Protein AF-A0AAW2XVD9-F1 (afdb_monomer_lite)

Sequence (77 aa):
MSVERRDLWDALRAISVGASLWIMSGDFNIVLSLEERSGGAAPSSVAMSDFHDAIADCALVDVGYTRRPYTWYSRQL

Structure (mmCIF, N/CA/C/O backbone):
data_AF-A0AAW2XVD9-F1
#
_entry.id   AF-A0AAW2XVD9-F1
#
loop_
_atom_site.group_PDB
_atom_site.id
_atom_site.type_symbol
_atom_site.label_atom_id
_atom_site.label_alt_id
_atom_site.label_comp_id
_atom_site.label_asym_id
_atom_site.label_entity_id
_atom_site.label_seq_id
_atom_site.pdbx_PDB_ins_code
_atom_site.Cartn_x
_atom_site.Cartn_y
_atom_site.Cartn_z
_atom_site.occupancy
_atom_site.B_iso_or_equiv
_atom_site.auth_seq_id
_atom_site.auth_comp_id
_atom_site.auth_asym_id
_atom_site.auth_atom_id
_atom_site.pdbx_PDB_model_num
ATOM 1 N N . MET A 1 1 ? -2.735 -5.652 -12.842 1.00 66.81 1 MET A N 1
ATOM 2 C CA . MET A 1 1 ? -2.766 -6.370 -11.551 1.00 66.81 1 MET A CA 1
ATOM 3 C C . MET A 1 1 ? -3.144 -7.827 -11.806 1.00 66.81 1 MET A C 1
ATOM 5 O O . MET A 1 1 ? -3.977 -8.045 -12.679 1.00 66.81 1 MET A O 1
ATOM 9 N N . SER A 1 2 ? -2.523 -8.806 -11.137 1.00 83.25 2 SER A N 1
ATOM 10 C CA . SER A 1 2 ? -2.974 -10.208 -11.230 1.00 83.25 2 SER A CA 1
ATOM 11 C C . SER A 1 2 ? -4.240 -10.419 -10.392 1.00 83.25 2 SER A C 1
ATOM 13 O O . SER A 1 2 ? -4.499 -9.637 -9.473 1.00 83.25 2 SER A O 1
ATOM 15 N N . VAL A 1 3 ? -5.027 -11.452 -10.701 1.00 86.56 3 VAL A N 1
ATOM 16 C CA . VAL A 1 3 ? -6.261 -11.762 -9.955 1.00 86.56 3 VAL A CA 1
ATOM 17 C C . VAL A 1 3 ? -5.939 -12.020 -8.482 1.00 86.56 3 VAL A C 1
ATOM 19 O O . VAL A 1 3 ? -6.558 -11.441 -7.602 1.00 86.56 3 VAL A O 1
ATOM 22 N N . GLU A 1 4 ? -4.860 -12.752 -8.210 1.00 89.12 4 GLU A N 1
ATOM 23 C CA . GLU A 1 4 ? -4.433 -13.094 -6.852 1.00 89.12 4 GLU A CA 1
ATOM 24 C C . GLU A 1 4 ? -4.068 -11.854 -6.024 1.00 89.12 4 GLU A C 1
ATOM 26 O O . GLU A 1 4 ? -4.294 -11.812 -4.816 1.00 89.12 4 GLU A O 1
ATOM 31 N N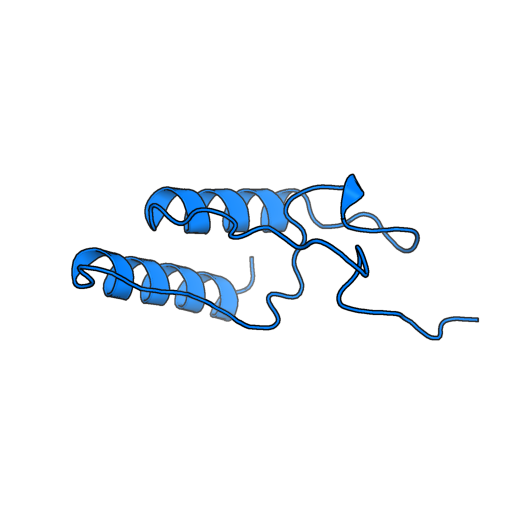 . ARG A 1 5 ? -3.505 -10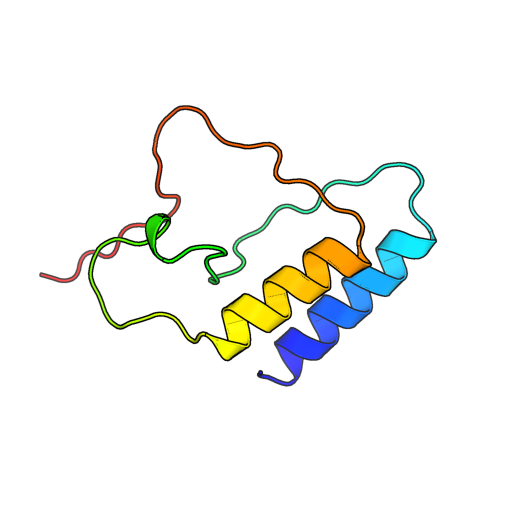.817 -6.662 1.00 90.12 5 ARG A N 1
ATOM 32 C CA . ARG A 1 5 ? -3.199 -9.548 -5.986 1.00 90.12 5 ARG A CA 1
ATOM 33 C C . ARG A 1 5 ? -4.452 -8.761 -5.660 1.00 90.12 5 ARG A C 1
ATOM 35 O O . ARG A 1 5 ? -4.518 -8.175 -4.585 1.00 90.12 5 ARG A O 1
ATOM 42 N N . ARG A 1 6 ? -5.425 -8.756 -6.571 1.00 91.12 6 ARG A N 1
ATOM 43 C CA . ARG A 1 6 ? -6.717 -8.112 -6.336 1.00 91.12 6 ARG A CA 1
ATOM 44 C C . ARG A 1 6 ? -7.408 -8.740 -5.130 1.00 91.12 6 ARG A C 1
ATOM 46 O O . ARG A 1 6 ? -7.784 -8.015 -4.214 1.00 91.12 6 ARG A O 1
ATOM 53 N N . ASP A 1 7 ? -7.466 -10.069 -5.107 1.00 95.19 7 ASP A N 1
ATOM 54 C CA . ASP A 1 7 ? -8.097 -10.836 -4.033 1.00 95.19 7 ASP A CA 1
ATOM 55 C C . ASP A 1 7 ? -7.413 -10.595 -2.682 1.00 95.19 7 ASP A C 1
ATOM 57 O O . ASP A 1 7 ? -8.085 -10.427 -1.664 1.00 95.19 7 ASP A O 1
ATOM 61 N N . LEU A 1 8 ? -6.077 -10.507 -2.667 1.00 93.31 8 LEU A N 1
ATOM 62 C CA . LEU A 1 8 ? -5.320 -10.155 -1.465 1.00 93.31 8 LEU A CA 1
ATOM 63 C C . LEU A 1 8 ? -5.715 -8.772 -0.925 1.00 93.31 8 LEU A C 1
ATOM 65 O O . LEU A 1 8 ? -5.968 -8.636 0.272 1.00 93.31 8 LEU A O 1
ATOM 69 N N . TRP A 1 9 ? -5.771 -7.748 -1.781 1.00 94.25 9 TRP A N 1
ATOM 70 C CA . TRP A 1 9 ? -6.140 -6.394 -1.355 1.00 94.25 9 TRP A CA 1
ATOM 71 C C . TRP A 1 9 ? -7.579 -6.324 -0.852 1.00 94.25 9 TRP A C 1
ATOM 73 O O . TRP A 1 9 ? -7.838 -5.706 0.179 1.00 94.25 9 TRP A O 1
ATOM 83 N N . ASP A 1 10 ? -8.504 -7.003 -1.527 1.00 95.50 10 ASP A N 1
ATOM 84 C CA . ASP A 1 10 ? -9.904 -7.058 -1.110 1.00 95.50 10 ASP A CA 1
ATOM 85 C C . ASP A 1 10 ? -10.066 -7.795 0.236 1.00 95.50 10 ASP A C 1
ATOM 87 O O . ASP A 1 10 ? -10.822 -7.343 1.100 1.00 95.50 10 ASP A O 1
ATOM 91 N N . ALA A 1 11 ? -9.285 -8.852 0.487 1.00 95.00 11 ALA A N 1
ATOM 92 C CA . ALA A 1 11 ? -9.256 -9.529 1.784 1.00 95.00 11 ALA A CA 1
ATOM 93 C C . ALA A 1 11 ? -8.707 -8.632 2.910 1.00 95.00 11 ALA A C 1
ATOM 95 O O . ALA A 1 11 ? -9.256 -8.612 4.012 1.00 95.00 11 ALA A O 1
ATOM 96 N N . LEU A 1 12 ? -7.650 -7.861 2.641 1.00 94.75 12 LEU A N 1
ATOM 97 C CA . LEU A 1 12 ? -7.068 -6.936 3.619 1.00 94.75 12 LEU A CA 1
ATOM 98 C C . LEU A 1 12 ? -8.030 -5.799 3.978 1.00 94.75 12 LEU A C 1
ATOM 100 O O . LEU A 1 12 ? -8.170 -5.477 5.157 1.00 94.75 12 LEU A O 1
ATOM 104 N N . ARG A 1 13 ? -8.766 -5.267 2.995 1.00 95.25 13 ARG A N 1
ATOM 105 C CA . ARG A 1 13 ? -9.853 -4.302 3.232 1.00 95.25 13 ARG A CA 1
ATOM 106 C C . ARG A 1 13 ? -10.969 -4.893 4.091 1.00 95.25 13 ARG A C 1
ATOM 108 O O . ARG A 1 13 ? -11.493 -4.225 4.972 1.00 95.25 13 ARG A O 1
ATOM 115 N N . ALA A 1 14 ? -11.340 -6.152 3.869 1.00 95.44 14 ALA A N 1
ATOM 116 C CA . ALA A 1 14 ? -12.355 -6.800 4.697 1.00 95.44 14 ALA A CA 1
ATOM 117 C C . ALA A 1 14 ? -11.891 -6.958 6.158 1.00 95.44 14 ALA A C 1
ATOM 119 O O . ALA A 1 14 ? -12.679 -6.760 7.083 1.00 95.44 14 ALA A O 1
ATOM 120 N N . ILE A 1 15 ? -10.608 -7.273 6.372 1.00 94.19 15 ILE A N 1
ATOM 121 C CA . ILE A 1 15 ? -10.006 -7.360 7.711 1.00 94.19 15 ILE A CA 1
ATOM 122 C C . ILE A 1 15 ? -9.968 -5.982 8.381 1.00 94.19 15 ILE A C 1
ATOM 124 O O . ILE A 1 15 ? -10.304 -5.878 9.563 1.00 94.19 15 ILE A O 1
ATOM 128 N N . SER A 1 16 ? -9.602 -4.930 7.641 1.00 95.00 16 SER A N 1
ATOM 129 C CA . SER A 1 16 ? -9.451 -3.577 8.190 1.00 95.00 16 SER A CA 1
ATOM 130 C C . SER A 1 16 ? -10.748 -3.041 8.804 1.00 95.00 16 SER A C 1
ATOM 132 O O . SER A 1 16 ? -10.709 -2.436 9.871 1.00 95.00 16 SER A O 1
ATOM 134 N N . VAL A 1 17 ? -11.903 -3.340 8.199 1.00 93.69 17 VAL A N 1
ATOM 135 C CA . VAL A 1 17 ? -13.229 -2.912 8.686 1.00 93.69 17 VAL A CA 1
ATOM 136 C C . VAL A 1 17 ? -13.559 -3.482 10.072 1.00 93.69 17 VAL A C 1
ATOM 138 O O . VAL A 1 17 ? -14.247 -2.833 10.858 1.00 93.69 17 VAL A O 1
ATOM 141 N N . GLY A 1 18 ? -13.093 -4.695 10.381 1.00 91.19 18 GLY A N 1
ATOM 142 C CA . GLY A 1 18 ? -13.375 -5.372 11.651 1.00 91.19 18 GLY A CA 1
ATOM 143 C C . GLY A 1 18 ? -12.301 -5.192 12.726 1.00 91.19 18 GLY A C 1
ATOM 144 O O . GLY A 1 18 ? -12.520 -5.577 13.876 1.00 91.19 18 GLY A O 1
ATOM 145 N N . ALA A 1 19 ? -11.137 -4.647 12.374 1.00 90.06 19 ALA A N 1
ATOM 146 C CA . ALA A 1 19 ? -9.991 -4.564 13.267 1.00 90.06 19 ALA A CA 1
ATOM 147 C C . ALA A 1 19 ? -9.953 -3.229 14.023 1.00 90.06 19 ALA A C 1
ATOM 149 O O . ALA A 1 19 ? -9.937 -2.159 13.425 1.00 90.06 19 ALA A O 1
ATOM 150 N N . SER A 1 20 ? -9.864 -3.281 15.355 1.00 84.94 20 SER A N 1
ATOM 151 C CA . SER A 1 20 ? -9.645 -2.080 16.174 1.00 84.94 20 SER A CA 1
ATOM 152 C C . SER A 1 20 ? -8.189 -1.603 16.134 1.00 84.94 20 SER A C 1
ATOM 154 O O . SER A 1 20 ? -7.933 -0.403 16.162 1.00 84.94 20 SER A O 1
ATOM 156 N N . LEU A 1 21 ? -7.242 -2.543 16.063 1.00 89.50 21 LEU A N 1
ATOM 157 C CA . LEU A 1 21 ? -5.802 -2.333 15.908 1.00 89.50 21 LEU A CA 1
ATOM 158 C C . LEU A 1 21 ? -5.220 -3.542 15.174 1.00 89.50 21 LEU A C 1
ATOM 160 O O . LEU A 1 21 ? -5.422 -4.678 15.606 1.00 89.50 21 LEU A O 1
ATOM 164 N N . TRP A 1 22 ? -4.485 -3.314 14.088 1.00 94.00 22 TRP A N 1
ATOM 165 C CA . TRP A 1 22 ? -3.852 -4.396 13.342 1.00 94.00 22 TRP A CA 1
ATOM 166 C C . TRP A 1 22 ? -2.563 -3.951 12.662 1.00 94.00 22 TRP A C 1
ATOM 168 O O . TRP A 1 22 ? -2.311 -2.767 12.457 1.00 94.00 22 TRP A O 1
ATOM 178 N N . ILE A 1 23 ? -1.732 -4.941 12.355 1.00 93.50 23 ILE A N 1
ATOM 179 C CA . ILE A 1 23 ? -0.462 -4.780 11.657 1.00 93.50 23 ILE A CA 1
ATOM 180 C C . ILE A 1 23 ? -0.473 -5.769 10.501 1.00 93.50 23 ILE A C 1
ATOM 182 O O . ILE A 1 23 ? -0.845 -6.931 10.673 1.00 93.50 23 ILE A O 1
ATOM 186 N N . MET A 1 24 ? -0.021 -5.314 9.339 1.00 91.81 24 MET A N 1
ATOM 187 C CA . MET A 1 24 ? 0.250 -6.167 8.194 1.00 91.81 24 MET A CA 1
ATOM 188 C C . MET A 1 24 ? 1.763 -6.225 7.970 1.00 91.81 24 MET A C 1
ATOM 190 O O . MET A 1 24 ? 2.431 -5.196 7.926 1.00 91.81 24 MET A O 1
ATOM 194 N N . SER A 1 25 ? 2.311 -7.429 7.831 1.00 91.94 25 SER A N 1
ATOM 195 C CA . SER A 1 25 ? 3.726 -7.645 7.528 1.00 91.94 25 SER A CA 1
ATOM 196 C C . SER A 1 25 ? 3.869 -8.845 6.600 1.00 91.94 25 SER A C 1
ATOM 198 O O . SER A 1 25 ? 3.193 -9.857 6.780 1.00 91.94 25 SER A O 1
ATOM 200 N N . GLY A 1 26 ? 4.731 -8.727 5.596 1.00 90.69 26 GLY A N 1
ATOM 201 C CA . GLY A 1 26 ? 4.965 -9.765 4.604 1.00 90.69 26 GLY A CA 1
ATOM 202 C C . GLY A 1 26 ? 5.868 -9.271 3.481 1.00 90.69 26 GLY A C 1
ATOM 203 O O . GLY A 1 26 ? 6.231 -8.096 3.429 1.00 90.69 26 GLY A O 1
ATOM 204 N N . ASP A 1 27 ? 6.230 -10.177 2.576 1.00 90.88 27 ASP A N 1
ATOM 205 C CA . ASP A 1 27 ? 6.917 -9.810 1.341 1.00 90.88 27 ASP A CA 1
ATOM 206 C C . ASP A 1 27 ? 5.893 -9.415 0.270 1.00 90.88 27 ASP A C 1
ATOM 208 O O . ASP A 1 27 ? 5.298 -10.256 -0.411 1.00 90.88 27 ASP A O 1
ATOM 212 N N . PHE A 1 28 ? 5.683 -8.108 0.120 1.00 89.94 28 PHE A N 1
ATOM 213 C CA . PHE A 1 28 ? 4.753 -7.581 -0.869 1.00 89.94 28 PHE A CA 1
ATOM 214 C C . PHE A 1 28 ? 5.320 -7.565 -2.281 1.00 89.94 28 PHE A C 1
ATOM 216 O O . PHE A 1 28 ? 4.526 -7.365 -3.192 1.00 89.94 28 PHE A O 1
ATOM 223 N N . ASN A 1 29 ? 6.621 -7.777 -2.513 1.00 89.88 29 ASN A N 1
ATOM 224 C CA . ASN A 1 29 ? 7.246 -7.690 -3.843 1.00 89.88 29 ASN A CA 1
ATOM 225 C C . ASN A 1 29 ? 6.863 -6.424 -4.660 1.00 89.88 29 ASN A C 1
ATOM 227 O O . ASN A 1 29 ? 6.877 -6.439 -5.891 1.00 89.88 29 ASN A O 1
ATOM 231 N N . ILE A 1 30 ? 6.490 -5.332 -3.986 1.00 91.38 30 ILE A N 1
ATOM 232 C CA . ILE A 1 30 ? 6.090 -4.041 -4.560 1.00 91.38 30 ILE A CA 1
ATOM 233 C C . ILE A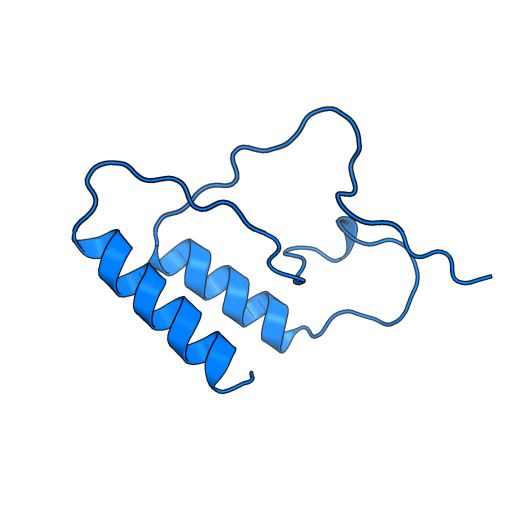 1 30 ? 6.740 -2.953 -3.697 1.00 91.38 30 ILE A C 1
ATOM 235 O O . ILE A 1 30 ? 6.814 -3.106 -2.481 1.00 91.38 30 ILE A O 1
ATOM 239 N N . VAL A 1 31 ? 7.219 -1.884 -4.333 1.00 92.12 31 VAL A N 1
ATOM 240 C CA . VAL A 1 31 ? 7.743 -0.682 -3.661 1.00 92.12 31 VAL A CA 1
ATOM 241 C C . VAL A 1 31 ? 6.700 0.437 -3.695 1.00 92.12 31 VAL A C 1
ATOM 243 O O . VAL A 1 31 ? 5.914 0.503 -4.636 1.00 92.12 31 VAL A O 1
ATOM 246 N N . LEU A 1 32 ? 6.683 1.314 -2.697 1.00 91.19 32 LEU A N 1
ATOM 247 C CA . LEU A 1 32 ? 5.811 2.492 -2.619 1.00 91.19 32 LEU A CA 1
ATOM 248 C C . LEU A 1 32 ? 6.438 3.727 -3.267 1.00 91.19 32 LEU A C 1
ATOM 250 O O . LEU A 1 32 ? 5.716 4.613 -3.728 1.00 91.19 32 LEU A O 1
ATOM 254 N N . SER A 1 33 ? 7.768 3.770 -3.337 1.00 89.56 33 SER A N 1
ATOM 255 C CA . SER A 1 33 ? 8.530 4.831 -3.995 1.00 89.56 33 SER A CA 1
ATOM 256 C C . SER A 1 33 ? 9.636 4.252 -4.874 1.00 89.56 33 SER A C 1
ATOM 258 O O . SER A 1 33 ? 10.177 3.179 -4.610 1.00 89.56 33 SER A O 1
ATOM 260 N N . LEU A 1 34 ? 10.013 4.989 -5.922 1.00 89.38 34 LEU A N 1
ATOM 261 C CA . LEU A 1 34 ? 11.185 4.651 -6.735 1.00 89.38 34 LEU A CA 1
ATOM 262 C C . LEU A 1 34 ? 12.483 4.690 -5.916 1.00 89.38 34 LEU A C 1
ATOM 264 O O . LEU A 1 34 ? 13.434 3.999 -6.260 1.00 89.38 34 LEU A O 1
ATOM 268 N N . GLU A 1 35 ? 12.509 5.459 -4.827 1.00 88.06 35 GLU A N 1
ATOM 269 C CA . GLU A 1 35 ? 13.665 5.600 -3.934 1.00 88.06 35 GLU A CA 1
ATOM 270 C C . GLU A 1 35 ? 13.927 4.343 -3.085 1.00 88.06 35 GLU A C 1
ATOM 272 O O . GLU A 1 35 ? 15.046 4.126 -2.627 1.00 88.06 35 GLU A O 1
ATOM 277 N N . GLU A 1 36 ? 12.928 3.471 -2.918 1.00 87.62 36 GLU A N 1
ATOM 278 C CA . GLU A 1 36 ? 13.044 2.214 -2.161 1.00 87.62 36 GLU A CA 1
ATOM 279 C C . GLU A 1 36 ? 13.700 1.087 -2.972 1.00 87.62 36 GLU A C 1
ATOM 281 O O . GLU A 1 36 ? 13.883 -0.033 -2.488 1.00 87.62 36 GLU A O 1
ATOM 286 N N . ARG A 1 37 ? 14.065 1.363 -4.228 1.00 87.81 37 ARG A N 1
ATOM 287 C CA . ARG A 1 37 ? 14.717 0.411 -5.123 1.00 87.81 37 ARG A CA 1
ATOM 288 C C . ARG A 1 37 ? 15.949 1.038 -5.756 1.00 87.81 37 ARG A C 1
ATOM 290 O O . ARG A 1 37 ? 15.928 2.174 -6.209 1.00 87.81 37 ARG A O 1
ATOM 297 N N . SER A 1 38 ? 17.012 0.248 -5.872 1.00 88.31 38 SER A N 1
ATOM 298 C CA . SER A 1 38 ? 18.211 0.627 -6.617 1.00 88.31 38 SER A CA 1
ATOM 299 C C . SER A 1 38 ? 18.515 -0.401 -7.704 1.00 88.31 38 SER A C 1
ATOM 301 O O . SER A 1 38 ? 18.576 -1.603 -7.437 1.00 88.31 38 SER A O 1
ATOM 303 N N . GLY A 1 39 ? 18.691 0.080 -8.937 1.00 87.00 39 GLY A N 1
ATOM 304 C CA . GLY A 1 39 ? 18.971 -0.743 -10.114 1.00 87.00 39 GLY A CA 1
ATOM 305 C C . GLY A 1 39 ? 17.792 -1.593 -10.615 1.00 87.00 39 GLY A C 1
ATOM 306 O O . GLY A 1 39 ? 16.660 -1.520 -10.130 1.00 87.00 39 GLY A O 1
ATOM 307 N N . GLY A 1 40 ? 18.077 -2.433 -11.615 1.00 84.00 40 GLY A N 1
ATOM 308 C CA . GLY A 1 40 ? 17.086 -3.283 -12.281 1.00 84.00 40 GLY A CA 1
ATOM 309 C C . GLY A 1 40 ? 16.106 -2.516 -13.178 1.00 84.00 40 GLY A C 1
ATOM 310 O O . GLY A 1 40 ? 16.292 -1.337 -13.473 1.00 84.00 40 GLY A O 1
ATOM 311 N N . ALA A 1 41 ? 15.066 -3.211 -13.643 1.00 85.56 41 ALA A N 1
ATOM 312 C CA . ALA A 1 41 ? 13.986 -2.596 -14.411 1.00 85.56 41 ALA A CA 1
ATOM 313 C C . ALA A 1 41 ? 13.111 -1.694 -13.525 1.00 85.56 41 ALA A C 1
ATOM 315 O O . ALA A 1 41 ? 12.959 -1.948 -12.325 1.00 85.56 41 ALA A O 1
ATOM 316 N N . ALA A 1 42 ? 12.508 -0.673 -14.139 1.00 86.81 42 ALA A N 1
ATOM 317 C CA . ALA A 1 42 ? 11.563 0.205 -13.461 1.00 86.81 42 ALA A CA 1
ATOM 318 C C . ALA A 1 42 ? 10.376 -0.604 -12.893 1.00 86.81 42 ALA A C 1
ATOM 320 O O . ALA A 1 42 ? 9.849 -1.479 -13.592 1.00 86.81 42 ALA A O 1
ATOM 321 N N . PRO A 1 43 ? 9.948 -0.342 -11.644 1.00 90.25 43 PRO A N 1
ATOM 322 C CA . PRO A 1 43 ? 8.768 -0.984 -11.079 1.00 90.25 43 PRO A CA 1
ATOM 323 C C . PRO A 1 43 ? 7.501 -0.556 -11.833 1.00 90.25 43 PRO A C 1
ATOM 325 O O . PRO A 1 43 ? 7.441 0.504 -12.457 1.00 90.25 43 PRO A O 1
ATOM 328 N N . SER A 1 44 ? 6.468 -1.396 -11.781 1.00 91.75 44 SER A N 1
ATOM 329 C CA . SER A 1 44 ? 5.186 -1.098 -12.422 1.00 91.75 44 SER A CA 1
ATOM 330 C C . SER A 1 44 ? 4.460 0.015 -11.668 1.00 91.75 44 SER A C 1
ATOM 332 O O . SER A 1 44 ? 3.980 -0.216 -10.562 1.00 91.75 44 SER A O 1
ATOM 334 N N . SER A 1 45 ? 4.316 1.190 -12.285 1.00 92.62 45 SER A N 1
ATOM 335 C CA . SER A 1 45 ? 3.584 2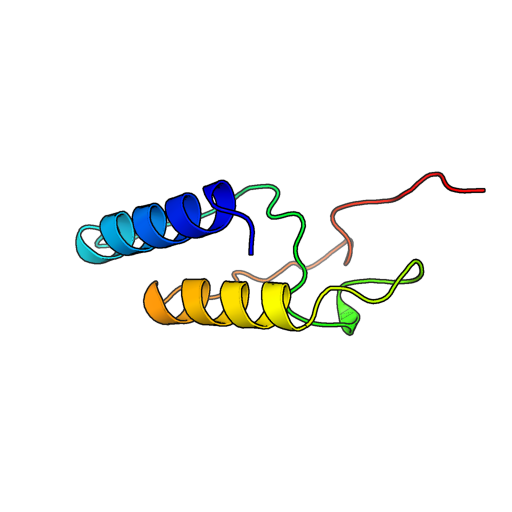.328 -11.704 1.00 92.62 45 SER A CA 1
ATOM 336 C C . SER A 1 45 ? 2.144 1.980 -11.328 1.00 92.62 45 SER A C 1
ATOM 338 O O . SER A 1 45 ? 1.656 2.424 -10.295 1.00 92.62 45 SER A O 1
ATOM 340 N N . VAL A 1 46 ? 1.487 1.136 -12.128 1.00 92.69 46 VAL A N 1
ATOM 341 C CA . VAL A 1 46 ? 0.136 0.635 -11.845 1.00 92.69 46 VAL A CA 1
ATOM 342 C C . VAL A 1 46 ? 0.132 -0.182 -10.554 1.00 92.69 46 VA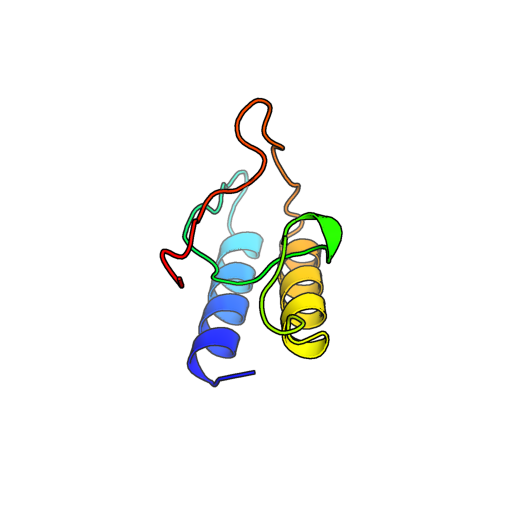L A C 1
ATOM 344 O O . VAL A 1 46 ? -0.635 0.120 -9.653 1.00 92.69 46 VAL A O 1
ATOM 347 N N . ALA A 1 47 ? 1.044 -1.151 -10.415 1.00 91.94 47 ALA A N 1
ATOM 348 C CA . ALA A 1 47 ? 1.121 -1.966 -9.202 1.00 91.94 47 ALA A CA 1
ATOM 349 C C . ALA A 1 47 ? 1.485 -1.144 -7.953 1.00 91.94 47 ALA A C 1
ATOM 351 O O . ALA A 1 47 ? 1.019 -1.461 -6.862 1.00 91.94 47 ALA A O 1
ATOM 352 N N . MET A 1 48 ? 2.305 -0.099 -8.108 1.00 94.19 48 MET A N 1
ATOM 353 C CA . MET A 1 48 ? 2.623 0.832 -7.022 1.00 94.19 48 MET A CA 1
ATOM 354 C C . MET A 1 48 ? 1.393 1.644 -6.602 1.00 94.19 48 MET A C 1
ATOM 356 O O . MET A 1 48 ? 1.120 1.745 -5.410 1.00 94.19 48 MET A O 1
ATOM 360 N N . SER A 1 49 ? 0.641 2.188 -7.566 1.00 95.00 49 SER A N 1
ATOM 361 C CA . SER A 1 49 ? -0.603 2.928 -7.306 1.00 95.00 49 SER A CA 1
ATOM 362 C C . SER A 1 49 ? -1.625 2.048 -6.595 1.00 95.00 49 SER A C 1
ATOM 364 O O . SER A 1 49 ? -2.169 2.436 -5.572 1.00 95.00 49 SER A O 1
ATOM 366 N N . ASP A 1 50 ? -1.811 0.827 -7.089 1.00 94.19 50 ASP A N 1
ATOM 367 C CA . ASP A 1 50 ? -2.733 -0.137 -6.502 1.00 94.19 50 ASP A CA 1
ATOM 368 C C . ASP A 1 50 ? -2.376 -0.476 -5.042 1.00 94.19 50 ASP A C 1
ATOM 370 O O . ASP A 1 50 ? -3.256 -0.702 -4.209 1.00 94.19 50 ASP A O 1
ATOM 374 N N . PHE A 1 51 ? -1.077 -0.547 -4.731 1.00 94.12 51 PHE A N 1
ATOM 375 C CA . PHE A 1 51 ? -0.601 -0.817 -3.378 1.00 94.12 51 PHE A CA 1
ATOM 376 C C . PHE A 1 51 ? -0.770 0.398 -2.455 1.00 94.12 51 PHE A C 1
ATOM 378 O O . PHE A 1 51 ? -1.175 0.225 -1.305 1.00 94.12 51 PHE A O 1
ATOM 385 N N . HIS A 1 52 ? -0.541 1.614 -2.967 1.00 95.31 52 HIS A N 1
ATOM 386 C CA . HIS A 1 52 ? -0.874 2.864 -2.270 1.00 95.31 52 HIS A CA 1
ATOM 387 C C . HIS A 1 52 ? -2.359 2.928 -1.907 1.00 95.31 52 HIS A C 1
ATOM 389 O O . HIS A 1 52 ? -2.687 3.173 -0.747 1.00 95.31 52 HIS A O 1
ATOM 395 N N . ASP A 1 53 ? -3.244 2.632 -2.861 1.00 96.00 53 ASP A N 1
ATOM 396 C CA . ASP A 1 53 ? -4.692 2.633 -2.636 1.00 96.00 53 ASP A CA 1
ATOM 397 C C . ASP A 1 53 ? -5.083 1.607 -1.562 1.00 96.00 53 ASP A C 1
ATOM 399 O O . ASP A 1 53 ? -5.835 1.923 -0.645 1.00 96.00 53 ASP A O 1
ATOM 403 N N . ALA A 1 54 ? -4.517 0.395 -1.607 1.00 94.62 54 ALA A N 1
ATOM 404 C CA . ALA A 1 54 ? -4.784 -0.632 -0.599 1.00 94.62 54 ALA A CA 1
ATOM 405 C C . ALA A 1 54 ? -4.357 -0.203 0.819 1.00 94.62 54 ALA A C 1
ATOM 407 O O . ALA A 1 54 ? -5.082 -0.469 1.778 1.00 94.62 54 ALA A O 1
ATOM 408 N N . ILE A 1 55 ? -3.208 0.467 0.966 1.00 95.56 55 ILE A N 1
ATOM 409 C CA . ILE A 1 55 ? -2.742 1.015 2.252 1.00 95.56 55 ILE A CA 1
ATOM 410 C C . ILE A 1 55 ? -3.675 2.123 2.746 1.00 95.56 55 ILE A C 1
ATOM 412 O O . ILE A 1 55 ? -4.057 2.113 3.920 1.00 95.56 55 ILE A O 1
ATOM 416 N N . ALA A 1 56 ? -4.073 3.034 1.855 1.00 95.62 56 ALA A N 1
ATOM 417 C CA . ALA A 1 56 ? -4.967 4.142 2.171 1.00 95.62 56 ALA A CA 1
ATOM 418 C C . ALA A 1 56 ? -6.363 3.654 2.593 1.00 95.62 56 ALA A C 1
AT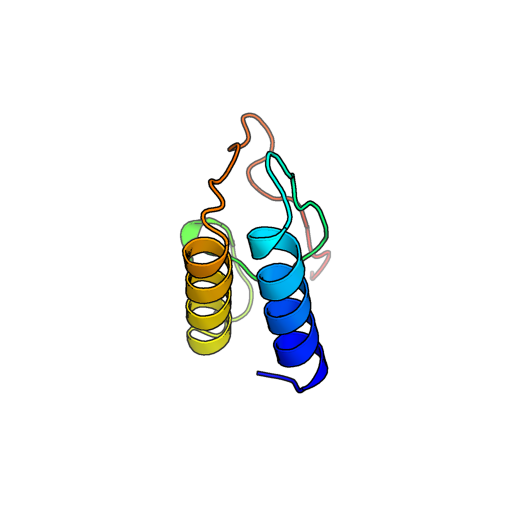OM 420 O O . ALA A 1 56 ? -6.858 4.058 3.645 1.00 95.62 56 ALA A O 1
ATOM 421 N N . ASP A 1 57 ? -6.955 2.727 1.834 1.00 95.81 57 ASP A N 1
ATOM 422 C CA . ASP A 1 57 ? -8.255 2.105 2.131 1.00 95.81 57 ASP A CA 1
ATOM 423 C C . ASP A 1 57 ? -8.256 1.385 3.488 1.00 95.81 57 ASP A C 1
ATOM 425 O O . ASP A 1 57 ? -9.274 1.292 4.174 1.00 95.81 57 ASP A O 1
ATOM 429 N N . CYS A 1 58 ? -7.098 0.857 3.876 1.00 95.50 58 CYS A N 1
ATOM 430 C CA . CYS A 1 58 ? -6.890 0.145 5.127 1.00 95.50 58 CYS A CA 1
ATOM 431 C C . CYS A 1 58 ? -6.525 1.060 6.308 1.00 95.50 58 CYS A C 1
ATOM 433 O O . CYS A 1 58 ? -6.350 0.552 7.418 1.00 95.50 58 CYS A O 1
ATOM 435 N N . ALA A 1 59 ? -6.388 2.372 6.076 1.00 94.12 59 ALA A N 1
ATOM 436 C CA . ALA A 1 59 ? -5.881 3.353 7.038 1.00 94.12 59 ALA A CA 1
ATOM 437 C C . ALA A 1 59 ? -4.553 2.922 7.696 1.00 94.12 59 ALA A C 1
ATOM 439 O O . ALA A 1 59 ? -4.302 3.194 8.873 1.00 94.12 59 ALA A O 1
ATOM 440 N N . LEU A 1 60 ? -3.709 2.218 6.937 1.00 94.50 60 LEU A N 1
ATOM 441 C CA . LEU A 1 60 ? -2.409 1.762 7.407 1.00 94.50 60 LEU A CA 1
ATOM 442 C C . LEU A 1 60 ? -1.387 2.890 7.302 1.00 94.50 60 LEU A C 1
ATOM 444 O O . LEU A 1 60 ? -1.419 3.712 6.388 1.00 94.50 60 LEU A O 1
ATOM 448 N N . VAL A 1 61 ? -0.443 2.891 8.236 1.00 92.62 61 VAL A N 1
ATOM 449 C CA . VAL A 1 61 ? 0.709 3.790 8.222 1.00 92.62 61 VAL A CA 1
ATOM 450 C C . VAL A 1 61 ? 1.978 2.959 8.176 1.00 92.62 61 VAL A C 1
ATOM 452 O O . VAL A 1 61 ? 2.048 1.893 8.794 1.00 92.62 61 VAL A O 1
ATOM 455 N N . ASP A 1 62 ? 2.983 3.444 7.453 1.00 90.00 62 ASP A N 1
ATOM 456 C CA . ASP A 1 62 ? 4.302 2.832 7.510 1.00 90.00 62 ASP A CA 1
ATOM 457 C C . ASP A 1 62 ? 4.901 3.050 8.908 1.00 90.00 62 ASP A C 1
ATOM 459 O O . ASP A 1 62 ? 4.968 4.172 9.416 1.00 90.00 62 ASP A O 1
ATOM 463 N N . VAL A 1 63 ? 5.328 1.956 9.539 1.00 89.00 63 VAL A N 1
ATOM 464 C CA . VAL A 1 63 ? 6.031 1.970 10.832 1.00 89.00 63 VAL A CA 1
ATOM 465 C C . VAL A 1 63 ? 7.438 2.561 10.674 1.00 89.00 63 VAL A C 1
ATOM 467 O O . VAL A 1 63 ? 8.050 3.007 11.648 1.00 89.00 63 VAL A O 1
ATOM 470 N N . GLY A 1 64 ? 7.942 2.593 9.441 1.00 85.50 64 GLY A N 1
ATOM 471 C CA . GLY A 1 64 ? 9.278 3.029 9.101 1.00 85.50 64 GLY A CA 1
ATOM 472 C C . GLY A 1 64 ? 10.330 2.007 9.513 1.00 85.50 64 GLY A C 1
ATOM 473 O O . GLY A 1 64 ? 10.078 0.993 10.173 1.00 85.50 64 GLY A O 1
ATOM 474 N N . TYR A 1 65 ? 11.567 2.279 9.114 1.00 83.06 65 TYR A N 1
ATOM 475 C CA . TYR A 1 65 ? 12.689 1.399 9.387 1.00 83.06 65 TYR A CA 1
ATOM 476 C C . TYR A 1 65 ? 13.997 2.202 9.477 1.00 83.06 65 TYR A C 1
ATOM 478 O O . TYR A 1 65 ? 14.192 3.179 8.763 1.00 83.06 65 TYR A O 1
ATOM 486 N N . THR A 1 66 ? 14.910 1.816 10.378 1.00 81.50 66 THR A N 1
ATOM 487 C CA . THR A 1 66 ? 16.034 2.681 10.805 1.00 81.50 66 THR A CA 1
ATOM 488 C C . THR A 1 66 ? 17.436 2.231 10.379 1.00 81.50 66 THR A C 1
ATOM 490 O O . THR A 1 66 ? 18.399 2.939 10.660 1.00 81.50 66 THR A O 1
ATOM 493 N N . ARG A 1 67 ? 17.616 1.059 9.752 1.00 82.19 67 ARG A N 1
ATOM 494 C CA . ARG A 1 67 ? 18.959 0.474 9.501 1.00 82.19 67 ARG A CA 1
ATOM 495 C C . ARG A 1 67 ? 19.279 0.233 8.015 1.00 82.19 67 ARG A C 1
ATOM 497 O O . ARG A 1 67 ? 19.625 1.161 7.303 1.00 82.19 67 ARG A O 1
ATOM 504 N N . ARG A 1 68 ? 19.203 -1.015 7.538 1.00 82.25 68 ARG A N 1
ATOM 505 C CA . ARG A 1 68 ? 19.265 -1.388 6.108 1.00 82.25 68 ARG A CA 1
ATOM 506 C C . ARG A 1 68 ? 18.070 -0.872 5.260 1.00 82.25 68 ARG A C 1
ATOM 508 O O . ARG A 1 68 ? 16.983 -1.423 5.387 1.00 82.25 68 ARG A O 1
ATOM 515 N N . PRO A 1 69 ? 18.254 0.085 4.338 1.00 82.12 69 PRO A N 1
ATOM 516 C CA . PRO A 1 69 ? 17.147 0.674 3.567 1.00 82.12 69 PRO A CA 1
ATOM 517 C C . PRO A 1 69 ? 16.459 -0.299 2.592 1.00 82.12 69 PRO A C 1
ATOM 519 O O . PRO A 1 69 ? 15.417 0.029 2.043 1.00 82.12 69 PRO A O 1
ATOM 522 N N . TYR A 1 70 ? 17.024 -1.491 2.378 1.00 86.94 70 TYR A N 1
ATOM 523 C CA . TYR A 1 70 ? 16.487 -2.504 1.474 1.00 86.94 70 TYR A CA 1
ATOM 524 C C . TYR A 1 70 ? 16.240 -3.818 2.216 1.00 86.94 70 TYR A C 1
ATOM 526 O O . TYR A 1 70 ? 17.080 -4.270 3.003 1.00 86.94 70 TYR A O 1
ATOM 534 N N . THR A 1 71 ? 15.113 -4.460 1.912 1.00 87.31 71 THR A N 1
ATOM 535 C CA . THR A 1 71 ? 14.717 -5.772 2.449 1.00 87.31 71 THR A CA 1
ATOM 536 C C . THR A 1 71 ? 15.154 -6.941 1.563 1.00 87.31 71 THR A C 1
ATOM 538 O O . THR A 1 71 ? 15.145 -8.085 2.013 1.00 87.31 71 THR A O 1
ATOM 541 N N . TRP A 1 72 ? 15.590 -6.670 0.327 1.00 88.56 72 TRP A N 1
ATOM 542 C CA . TRP A 1 72 ? 15.976 -7.684 -0.653 1.00 88.56 72 TRP A CA 1
ATOM 543 C C . TRP A 1 72 ? 17.206 -7.268 -1.472 1.00 88.56 72 TRP A C 1
ATOM 545 O O . TRP A 1 72 ? 17.427 -6.086 -1.731 1.00 88.56 72 TRP A O 1
ATOM 555 N N . TYR A 1 73 ? 18.004 -8.252 -1.898 1.00 87.12 73 TYR A N 1
ATOM 556 C CA . TYR A 1 73 ? 19.172 -8.065 -2.762 1.00 87.12 73 TYR A CA 1
ATOM 557 C C . TYR A 1 73 ? 19.233 -9.163 -3.833 1.00 87.12 73 TYR A C 1
ATOM 559 O O . TYR A 1 73 ? 19.241 -10.350 -3.504 1.00 87.12 73 TYR A O 1
ATOM 567 N N . SER A 1 74 ? 19.333 -8.765 -5.106 1.00 82.00 74 SER A N 1
ATOM 568 C CA . SER A 1 74 ? 19.599 -9.684 -6.220 1.00 82.00 74 SER A CA 1
ATOM 569 C C . SER A 1 74 ? 21.095 -9.938 -6.349 1.00 82.00 74 SER A C 1
ATOM 571 O O . SER A 1 74 ? 21.866 -8.992 -6.501 1.00 82.00 74 SER A O 1
ATOM 573 N N . ARG A 1 75 ? 21.517 -11.205 -6.408 1.00 70.69 75 ARG A N 1
ATOM 574 C CA . ARG A 1 75 ? 22.821 -11.569 -6.988 1.00 70.69 75 ARG A CA 1
ATOM 575 C C . ARG A 1 75 ? 22.675 -11.690 -8.504 1.00 70.69 75 ARG A C 1
ATOM 577 O O . ARG A 1 75 ? 22.725 -12.789 -9.043 1.00 70.69 75 ARG A O 1
ATOM 584 N N . GLN A 1 76 ? 22.460 -10.578 -9.188 1.00 59.84 76 GLN A N 1
ATOM 585 C CA . GLN A 1 76 ? 22.654 -10.527 -10.635 1.00 59.84 76 GLN A CA 1
ATOM 586 C C . GLN A 1 76 ? 23.969 -9.791 -10.885 1.00 59.84 76 GLN A C 1
ATOM 588 O O . GLN A 1 76 ? 24.032 -8.568 -10.782 1.00 59.84 76 GLN A O 1
ATOM 593 N N . LEU A 1 77 ? 25.022 -10.593 -11.084 1.00 46.69 77 LEU A N 1
ATOM 594 C CA . LEU A 1 77 ? 26.220 -10.214 -11.833 1.00 46.69 77 LEU A CA 1
ATOM 595 C C . LEU A 1 77 ? 25.877 -10.201 -13.324 1.00 46.69 77 LEU A C 1
ATOM 597 O O . LEU A 1 77 ? 25.077 -11.079 -13.727 1.00 46.69 77 LEU A O 1
#

Radius of gyration: 13.94 Å; chains: 1; bounding box: 40×19×31 Å

Organism: NCBI:txid2727402

InterPro domains:
  IPR036691 Endonuclease/exonuclease/phosphatase superfamily [G3DSA:3.60.10.10] (2-77)
  IPR036691 Endonuclease/exonuclease/phosphatase superfamily [SSF56219] (6-75)

Foldseek 3Di:
DDPVVVVVLVVLLVVLVVDPDDDDDDCPVADLDPVLDDDDDDGDPVSNVVVVVSCVSSVHDDPDDDDPSHPDDDPDD

Secondary structure (DSSP, 8-state):
--HHHHHHHHHHHHHHHH-SS----S-----SSGGG--SSSPP-HHHHHHHHHHHHHTT------SS-S-S------

pLDDT: mean 89.05, std 7.95, range [46.69, 96.0]